Protein AF-A0A1M6MZI1-F1 (afdb_monomer_lite)

Radius of gyration: 14.51 Å; chains: 1; bounding box: 32×31×41 Å

Organism: NCBI:txid1121298

pLDDT: mean 94.97, std 6.62, range [69.88, 98.88]

Sequence (112 aa):
MDEIKISIKNKIEIERFILLSIIGLMDSLIAGAISIEECERYIFSPYSIEKLNNLNLNESIVELVEMGCELEDIESLIPEKLNKSIDEIKLKAIDLLINLPKSEGEIKKWID

Secondary structure (DSSP, 8-state):
-----B---SHHHHHHHHHHHHHHHHHHHHTTSS-HHHHHHHT-SHHHHHHHHHTT--HHHHHHHHHHHTHHHHHHH-GGGHHHHHHHHHHHHHHHHHHSPPPPS----SB-

Structure (mmCIF, N/CA/C/O backbone):
data_AF-A0A1M6MZI1-F1
#
_entry.id   AF-A0A1M6MZI1-F1
#
loop_
_atom_site.group_PDB
_atom_site.id
_atom_site.type_symbol
_atom_site.label_atom_id
_atom_site.label_alt_id
_atom_site.labe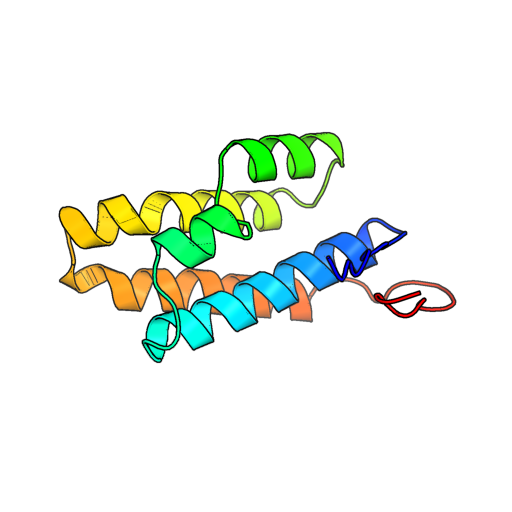l_comp_id
_atom_site.label_asym_id
_atom_site.label_entity_id
_atom_site.label_seq_id
_atom_site.pdbx_PDB_ins_code
_atom_site.Cartn_x
_atom_site.Cartn_y
_atom_site.Cartn_z
_atom_site.occupancy
_atom_site.B_iso_or_equiv
_atom_site.auth_seq_id
_atom_site.auth_comp_id
_atom_site.auth_asym_id
_atom_site.auth_atom_id
_atom_site.pdbx_PDB_model_num
ATOM 1 N N . MET A 1 1 ? 16.854 -20.630 6.620 1.00 73.12 1 MET A N 1
ATOM 2 C CA . MET A 1 1 ? 15.722 -19.689 6.587 1.00 73.12 1 MET A CA 1
ATOM 3 C C . MET A 1 1 ? 15.444 -19.465 5.124 1.00 73.12 1 MET A C 1
ATOM 5 O O . MET A 1 1 ? 16.390 -19.153 4.410 1.00 73.12 1 MET A O 1
ATOM 9 N N . ASP A 1 2 ? 14.228 -19.755 4.685 1.00 89.94 2 ASP A N 1
ATOM 10 C CA . ASP A 1 2 ? 13.869 -19.645 3.274 1.00 89.94 2 ASP A CA 1
ATOM 11 C C . ASP A 1 2 ? 13.578 -18.172 2.956 1.00 89.94 2 ASP A C 1
ATOM 13 O O . ASP A 1 2 ? 12.908 -17.492 3.732 1.00 89.94 2 ASP A O 1
ATOM 17 N N . GLU A 1 3 ? 14.134 -17.664 1.857 1.00 89.25 3 GLU A N 1
ATOM 18 C CA . GLU A 1 3 ? 14.028 -16.262 1.441 1.00 89.25 3 GLU A CA 1
ATOM 19 C C . GLU A 1 3 ? 13.560 -16.211 -0.017 1.00 89.25 3 GLU A C 1
ATOM 21 O O . GLU A 1 3 ? 14.117 -16.896 -0.876 1.00 89.25 3 GLU A O 1
ATOM 26 N N . ILE A 1 4 ? 12.559 -15.375 -0.299 1.00 89.44 4 ILE A N 1
ATOM 27 C CA . ILE A 1 4 ? 12.147 -15.026 -1.662 1.00 89.44 4 ILE A CA 1
ATOM 28 C C . ILE A 1 4 ? 12.502 -13.562 -1.893 1.00 89.44 4 ILE A C 1
ATOM 30 O O . ILE A 1 4 ? 12.150 -12.697 -1.091 1.00 89.44 4 ILE A O 1
ATOM 34 N N . LYS A 1 5 ? 13.172 -13.278 -3.011 1.00 88.31 5 LYS A N 1
ATOM 35 C CA . LYS A 1 5 ? 13.490 -11.913 -3.433 1.00 88.31 5 LYS A CA 1
ATOM 36 C C . LYS A 1 5 ? 12.537 -11.493 -4.536 1.00 88.31 5 LYS A C 1
ATOM 38 O O . LYS A 1 5 ? 12.459 -12.147 -5.569 1.00 88.31 5 LYS A O 1
ATOM 43 N N . ILE A 1 6 ? 11.842 -10.384 -4.312 1.00 89.44 6 ILE A N 1
ATOM 44 C CA . ILE A 1 6 ? 11.011 -9.748 -5.330 1.00 89.44 6 ILE A CA 1
ATOM 45 C C . ILE A 1 6 ? 11.837 -8.641 -5.983 1.00 89.44 6 ILE A C 1
ATOM 47 O O . ILE A 1 6 ? 12.337 -7.746 -5.298 1.00 89.44 6 ILE A O 1
ATOM 51 N N . SER A 1 7 ? 11.999 -8.701 -7.306 1.00 88.19 7 SER A N 1
ATOM 52 C CA . SER A 1 7 ? 12.678 -7.658 -8.079 1.00 88.19 7 SER A CA 1
ATOM 53 C C . SER A 1 7 ? 11.776 -7.165 -9.195 1.00 88.19 7 SER A C 1
ATOM 55 O O . SER A 1 7 ? 11.356 -7.926 -10.063 1.00 88.19 7 SER A O 1
ATOM 57 N N . ILE A 1 8 ? 11.495 -5.866 -9.177 1.00 90.75 8 ILE A N 1
ATOM 58 C CA . ILE A 1 8 ? 10.613 -5.221 -10.143 1.00 90.75 8 ILE A CA 1
ATOM 59 C C . ILE A 1 8 ? 11.404 -4.103 -10.798 1.00 90.75 8 ILE A C 1
ATOM 61 O O . ILE A 1 8 ? 12.043 -3.287 -10.134 1.00 90.75 8 ILE A O 1
ATOM 65 N N . LYS A 1 9 ? 11.412 -4.116 -12.126 1.00 86.31 9 LYS A N 1
ATOM 66 C CA . LYS A 1 9 ? 12.053 -3.097 -12.957 1.00 86.31 9 LYS A CA 1
ATOM 67 C C . LYS A 1 9 ? 10.971 -2.253 -13.600 1.00 86.31 9 LYS A C 1
ATOM 69 O O . LYS A 1 9 ? 9.858 -2.737 -13.733 1.00 86.31 9 LYS A O 1
ATOM 74 N N . ASN A 1 10 ? 11.347 -1.073 -14.091 1.00 89.19 10 ASN A N 1
ATOM 75 C CA . ASN A 1 10 ? 10.436 -0.071 -14.649 1.00 89.19 10 ASN A CA 1
ATOM 76 C C . ASN A 1 10 ? 9.532 0.554 -13.571 1.00 89.19 10 ASN A C 1
ATOM 78 O O . ASN A 1 10 ? 8.875 -0.133 -12.796 1.00 89.19 10 ASN A O 1
ATOM 82 N N . LYS A 1 11 ? 9.482 1.886 -13.571 1.00 92.75 11 LYS A N 1
ATOM 83 C CA . LYS A 1 11 ? 8.600 2.690 -12.729 1.00 92.75 11 LYS A CA 1
ATOM 84 C C . LYS A 1 11 ? 7.134 2.236 -12.810 1.00 92.75 11 LYS A C 1
ATOM 86 O O . LYS A 1 11 ? 6.534 2.015 -11.770 1.00 92.75 11 LYS A O 1
ATOM 91 N N . ILE A 1 12 ? 6.594 2.006 -14.009 1.00 94.06 12 ILE A N 1
ATOM 92 C CA . ILE A 1 12 ? 5.185 1.613 -14.206 1.00 94.06 12 ILE A CA 1
ATOM 93 C C . ILE A 1 12 ? 4.872 0.274 -13.524 1.00 94.06 12 ILE A C 1
ATOM 95 O O . ILE A 1 12 ? 3.827 0.122 -12.901 1.00 94.06 12 ILE A O 1
ATOM 99 N N . GLU A 1 13 ? 5.769 -0.708 -13.613 1.00 93.69 13 GLU A N 1
ATOM 100 C CA . GLU A 1 13 ? 5.541 -2.013 -12.980 1.00 93.69 13 GLU A CA 1
ATOM 101 C C . GLU A 1 13 ? 5.722 -1.955 -11.460 1.00 93.69 13 GLU A C 1
ATOM 103 O O . GLU A 1 13 ? 5.012 -2.651 -10.737 1.00 93.69 13 GLU A O 1
ATOM 108 N N . ILE A 1 14 ? 6.618 -1.094 -10.961 1.00 94.94 14 ILE A N 1
ATOM 109 C CA . ILE A 1 14 ? 6.737 -0.814 -9.522 1.00 94.94 14 ILE A CA 1
ATOM 110 C C . ILE A 1 14 ? 5.431 -0.194 -9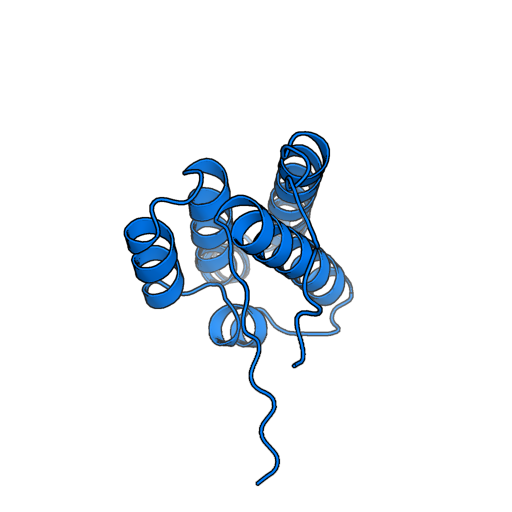.005 1.00 94.94 14 ILE A C 1
ATOM 112 O O . ILE A 1 14 ? 4.870 -0.677 -8.024 1.00 94.94 14 ILE A O 1
ATOM 116 N N . GLU A 1 15 ? 4.912 0.826 -9.690 1.00 97.12 15 GLU A N 1
ATOM 117 C CA . GLU A 1 15 ? 3.635 1.472 -9.363 1.00 97.12 15 GLU A CA 1
ATOM 118 C C . GLU A 1 15 ? 2.476 0.468 -9.393 1.00 97.12 15 GLU A C 1
ATOM 120 O O . GLU A 1 15 ? 1.681 0.402 -8.456 1.00 97.12 15 GLU A O 1
ATOM 125 N N . ARG A 1 16 ? 2.423 -0.388 -10.421 1.00 96.44 16 ARG A N 1
ATOM 126 C CA . ARG A 1 16 ? 1.424 -1.459 -10.541 1.00 96.44 16 ARG A CA 1
ATOM 127 C C . ARG A 1 16 ? 1.485 -2.440 -9.374 1.00 96.44 16 ARG A C 1
ATOM 129 O O . ARG A 1 16 ? 0.443 -2.804 -8.836 1.00 96.44 16 ARG A O 1
ATOM 136 N N . PHE A 1 17 ? 2.682 -2.874 -8.991 1.00 95.94 17 PHE A N 1
ATOM 137 C CA . PHE A 1 17 ? 2.878 -3.788 -7.868 1.00 95.94 17 PHE A CA 1
ATOM 138 C C . PHE A 1 17 ? 2.414 -3.182 -6.546 1.00 95.94 17 PHE A C 1
ATOM 140 O O . PHE A 1 17 ? 1.726 -3.851 -5.774 1.00 95.94 17 PHE A O 1
ATOM 147 N N . ILE A 1 18 ? 2.745 -1.914 -6.302 1.00 97.69 18 ILE A N 1
ATOM 148 C CA . ILE A 1 18 ? 2.327 -1.199 -5.094 1.00 97.69 18 ILE A CA 1
ATOM 149 C C . ILE A 1 18 ? 0.804 -1.090 -5.051 1.00 97.69 18 ILE A C 1
ATOM 151 O O . ILE A 1 18 ? 0.205 -1.462 -4.048 1.00 97.69 18 ILE A O 1
ATOM 155 N N . LEU A 1 19 ? 0.166 -0.673 -6.147 1.00 98.62 19 LEU A N 1
ATOM 156 C CA . LEU A 1 19 ? -1.292 -0.554 -6.222 1.00 98.62 19 LEU A CA 1
ATOM 157 C C . LEU A 1 19 ? -1.996 -1.896 -5.990 1.00 98.62 19 LEU A C 1
ATOM 159 O O . LEU A 1 19 ? -2.937 -1.966 -5.205 1.00 98.62 19 LEU A O 1
ATOM 163 N N . LEU A 1 20 ? -1.517 -2.977 -6.615 1.00 98.12 20 LEU A N 1
ATOM 164 C CA . LEU A 1 20 ? -2.051 -4.325 -6.385 1.00 98.12 20 LEU A CA 1
ATOM 165 C C . LEU A 1 20 ? -1.874 -4.773 -4.929 1.00 98.12 20 LEU A C 1
ATOM 167 O O . LEU A 1 20 ? -2.783 -5.381 -4.365 1.00 98.12 20 LEU A O 1
ATOM 171 N N . SER A 1 21 ? -0.734 -4.444 -4.319 1.00 98.19 21 SER A N 1
ATOM 172 C CA . SER A 1 21 ? -0.467 -4.747 -2.911 1.00 98.19 21 SER A CA 1
ATOM 173 C C . SER A 1 21 ? -1.412 -3.973 -1.994 1.00 98.19 21 SER A C 1
ATOM 175 O O . SER A 1 21 ? -2.035 -4.582 -1.135 1.00 98.19 21 SER A O 1
ATOM 177 N N . ILE A 1 22 ? -1.596 -2.668 -2.217 1.00 98.81 22 ILE A N 1
ATOM 178 C CA . ILE A 1 22 ? -2.533 -1.834 -1.449 1.00 98.81 22 ILE A CA 1
ATOM 179 C C . ILE A 1 22 ? -3.950 -2.406 -1.539 1.00 98.81 22 ILE A C 1
ATOM 181 O O . ILE A 1 22 ? -4.581 -2.609 -0.508 1.00 98.81 22 ILE A O 1
ATOM 185 N N . ILE A 1 23 ? -4.438 -2.736 -2.739 1.00 98.88 23 ILE A N 1
ATOM 186 C CA . ILE A 1 23 ? -5.779 -3.319 -2.922 1.00 98.88 23 ILE A CA 1
ATOM 187 C C . ILE A 1 23 ? -5.926 -4.614 -2.114 1.00 98.88 23 ILE A C 1
ATOM 189 O O . ILE A 1 23 ? -6.880 -4.756 -1.349 1.00 98.88 23 ILE A O 1
ATOM 193 N N . GLY A 1 24 ? -4.961 -5.531 -2.241 1.00 98.75 24 GLY A N 1
ATOM 194 C CA . GLY A 1 24 ? -4.977 -6.800 -1.513 1.00 98.75 24 GLY A CA 1
ATOM 195 C C . GLY A 1 24 ? -4.919 -6.623 0.006 1.00 98.75 24 GLY A C 1
ATOM 196 O O . GLY A 1 24 ? -5.623 -7.330 0.727 1.00 98.75 24 GLY A O 1
ATOM 197 N N . LEU A 1 25 ? -4.129 -5.663 0.494 1.00 98.75 25 LEU A N 1
ATOM 198 C CA . LEU A 1 25 ? -4.047 -5.332 1.916 1.00 98.75 25 LEU A CA 1
ATOM 199 C C . LEU A 1 25 ? -5.366 -4.754 2.435 1.00 98.75 25 LEU A C 1
ATOM 201 O O . LEU A 1 25 ? -5.847 -5.210 3.464 1.00 98.75 25 LEU A O 1
ATOM 205 N N . MET A 1 26 ? -5.990 -3.817 1.716 1.00 98.81 26 MET A N 1
ATOM 206 C CA . MET A 1 26 ? -7.263 -3.216 2.136 1.00 98.81 26 MET A CA 1
ATOM 207 C C . MET A 1 26 ? -8.409 -4.231 2.170 1.00 98.81 26 MET A C 1
ATOM 209 O O . MET A 1 26 ? -9.170 -4.252 3.136 1.00 98.81 26 MET A O 1
ATOM 213 N N . ASP A 1 27 ? -8.517 -5.113 1.169 1.00 98.69 27 ASP A N 1
ATOM 214 C CA . ASP A 1 27 ? -9.525 -6.181 1.193 1.00 98.69 27 ASP A CA 1
ATOM 215 C C . ASP A 1 27 ? -9.263 -7.191 2.322 1.00 98.69 27 ASP A C 1
ATOM 217 O O . ASP A 1 27 ? -10.200 -7.621 2.998 1.00 98.69 27 ASP A O 1
ATOM 221 N N . SER A 1 28 ? -7.996 -7.538 2.573 1.00 98.75 28 SER A N 1
ATOM 222 C CA . SER A 1 28 ? -7.620 -8.443 3.670 1.00 98.75 28 SER A CA 1
ATOM 223 C C . SER A 1 28 ? -7.899 -7.825 5.042 1.00 98.75 28 SER A C 1
ATOM 225 O O . SER A 1 28 ? -8.391 -8.515 5.935 1.00 98.75 28 SER A O 1
ATOM 227 N N . LEU A 1 29 ? -7.632 -6.526 5.199 1.00 98.56 29 LEU A N 1
ATOM 228 C CA . LEU A 1 29 ? -7.882 -5.779 6.427 1.00 98.56 29 LEU A CA 1
ATOM 229 C C . LEU A 1 29 ? -9.387 -5.674 6.715 1.00 98.56 29 LEU A C 1
ATOM 231 O O . LEU A 1 29 ? -9.816 -6.011 7.815 1.00 98.56 29 LEU A O 1
ATOM 235 N N . ILE A 1 30 ? -10.213 -5.315 5.720 1.00 97.81 30 ILE A N 1
ATOM 236 C CA . ILE A 1 30 ? -11.686 -5.299 5.859 1.00 97.81 30 ILE A CA 1
ATOM 237 C C . ILE A 1 30 ? -12.241 -6.677 6.225 1.00 97.81 30 ILE A C 1
ATOM 239 O O . ILE A 1 30 ? -13.184 -6.780 7.010 1.00 97.81 30 ILE A O 1
ATOM 243 N N . ALA A 1 31 ? -11.673 -7.745 5.662 1.00 98.19 31 ALA A N 1
ATOM 244 C CA . ALA A 1 31 ? -12.082 -9.110 5.971 1.00 98.19 31 ALA A CA 1
ATOM 245 C C . ALA A 1 31 ? -11.631 -9.586 7.368 1.00 98.19 31 ALA A C 1
ATOM 247 O O . ALA A 1 31 ? -12.003 -10.689 7.774 1.00 98.19 31 ALA A O 1
ATOM 248 N N . GLY A 1 32 ? -10.827 -8.796 8.091 1.00 97.88 32 GLY A N 1
ATOM 249 C CA . GLY A 1 32 ? -10.223 -9.181 9.368 1.00 97.88 32 GLY A CA 1
ATOM 250 C C . GLY A 1 32 ? -9.174 -10.288 9.234 1.00 97.88 32 GLY A C 1
ATOM 251 O O . GLY A 1 32 ? -8.914 -11.005 10.198 1.00 97.88 32 GLY A O 1
ATOM 252 N N . ALA A 1 33 ? -8.611 -10.474 8.036 1.00 98.62 33 ALA A N 1
ATOM 253 C CA . ALA A 1 33 ? -7.602 -11.495 7.765 1.00 98.62 33 ALA A CA 1
ATOM 254 C C . ALA A 1 33 ? -6.195 -11.072 8.214 1.00 98.62 33 ALA A C 1
ATOM 256 O O . ALA A 1 33 ? -5.358 -11.940 8.453 1.00 98.62 33 ALA A O 1
ATOM 257 N N . ILE A 1 34 ? -5.956 -9.762 8.313 1.00 98.50 34 ILE A N 1
ATOM 258 C CA . ILE A 1 34 ? -4.723 -9.143 8.811 1.00 98.50 34 ILE A CA 1
ATOM 259 C C . ILE A 1 34 ? -5.064 -7.932 9.689 1.00 98.50 34 ILE A C 1
ATOM 261 O O . ILE A 1 34 ? -6.175 -7.405 9.603 1.00 98.50 34 ILE A O 1
ATOM 265 N N . SER A 1 35 ? -4.116 -7.482 10.508 1.00 98.50 35 SER A N 1
ATOM 266 C CA . SER A 1 35 ? -4.226 -6.266 11.322 1.00 98.50 35 SER A CA 1
ATOM 267 C C . SER A 1 35 ? -3.637 -5.023 10.637 1.00 98.50 35 SER A C 1
ATOM 269 O O . SER A 1 35 ? -2.926 -5.114 9.631 1.00 98.50 35 SER A O 1
ATOM 271 N N . ILE A 1 36 ? -3.903 -3.841 11.209 1.00 98.44 36 ILE A N 1
ATOM 272 C CA . ILE A 1 36 ? -3.262 -2.582 10.794 1.00 98.44 36 ILE A CA 1
ATOM 273 C C . ILE A 1 36 ? -1.739 -2.674 10.991 1.00 98.44 36 ILE A C 1
ATOM 275 O O . ILE A 1 36 ? -0.990 -2.392 10.060 1.00 98.44 36 ILE A O 1
ATOM 279 N N . GLU A 1 37 ? -1.286 -3.200 12.135 1.00 98.31 37 GLU A N 1
ATOM 280 C CA . GLU A 1 37 ? 0.140 -3.419 12.432 1.00 98.31 37 GLU A CA 1
ATOM 281 C C . GLU A 1 37 ? 0.832 -4.300 11.370 1.00 98.31 37 GLU A C 1
ATOM 283 O O . GLU A 1 37 ? 1.981 -4.065 10.989 1.00 98.31 37 GLU A O 1
ATOM 288 N N . GLU A 1 38 ? 0.151 -5.329 10.854 1.00 98.44 38 GLU A N 1
ATOM 289 C CA . GLU A 1 38 ? 0.688 -6.137 9.754 1.00 98.44 38 GLU A CA 1
ATOM 290 C C . GLU A 1 38 ? 0.830 -5.314 8.468 1.00 98.44 38 GLU A C 1
ATOM 292 O O . GLU A 1 38 ? 1.874 -5.379 7.815 1.00 98.44 38 GLU A O 1
ATOM 297 N N . CYS A 1 39 ? -0.162 -4.486 8.133 1.00 98.25 39 CYS A N 1
ATOM 298 C CA . CYS A 1 39 ? -0.091 -3.595 6.974 1.00 98.25 39 CYS A CA 1
ATOM 299 C C . CYS A 1 39 ? 1.080 -2.597 7.070 1.00 98.25 39 CYS A C 1
ATOM 301 O O . CYS A 1 39 ? 1.761 -2.349 6.068 1.00 98.25 39 CYS A O 1
ATOM 303 N N . GLU A 1 40 ? 1.353 -2.064 8.262 1.00 97.75 40 GLU A N 1
ATOM 304 C CA . GLU A 1 40 ? 2.482 -1.161 8.522 1.00 97.75 40 GLU A CA 1
ATOM 305 C C . GLU A 1 40 ? 3.832 -1.843 8.312 1.00 97.75 40 GLU A C 1
ATOM 307 O O . GLU A 1 40 ? 4.720 -1.308 7.641 1.00 97.75 40 GLU A O 1
ATOM 312 N N . ARG A 1 41 ? 3.973 -3.072 8.827 1.00 96.94 41 ARG A N 1
ATOM 313 C CA . ARG A 1 41 ? 5.175 -3.895 8.626 1.00 96.94 41 ARG A CA 1
ATOM 314 C C . ARG A 1 41 ? 5.419 -4.215 7.153 1.00 96.94 41 ARG A C 1
ATOM 316 O O . ARG A 1 41 ? 6.568 -4.436 6.770 1.00 96.94 41 ARG A O 1
ATOM 323 N N . TYR A 1 42 ? 4.365 -4.278 6.341 1.00 96.81 42 TYR A N 1
ATOM 324 C CA . TYR A 1 42 ? 4.470 -4.606 4.922 1.00 96.81 42 TYR A CA 1
ATOM 325 C C . TYR A 1 42 ? 4.748 -3.390 4.040 1.00 96.81 42 TYR A C 1
ATOM 327 O O . TYR A 1 42 ? 5.660 -3.449 3.212 1.00 96.81 42 TYR A O 1
ATOM 335 N N . ILE A 1 43 ? 3.970 -2.308 4.166 1.00 97.31 43 ILE A N 1
ATOM 336 C CA . ILE A 1 43 ? 4.106 -1.154 3.267 1.00 97.31 43 ILE A CA 1
ATOM 337 C C . ILE A 1 43 ? 3.739 0.197 3.885 1.00 97.31 43 ILE A C 1
ATOM 339 O O . ILE A 1 43 ? 4.346 1.183 3.477 1.00 97.31 43 ILE A O 1
ATOM 343 N N . PHE A 1 44 ? 2.824 0.289 4.852 1.00 98.25 44 PHE A N 1
ATOM 344 C CA . PHE A 1 44 ? 2.398 1.584 5.403 1.00 98.25 44 PHE A CA 1
ATOM 345 C C . PHE A 1 44 ? 3.356 2.073 6.486 1.00 98.25 44 PHE A C 1
ATOM 347 O O . PHE A 1 44 ? 3.115 1.937 7.677 1.00 98.25 44 PHE A O 1
ATOM 354 N N . SER A 1 45 ? 4.493 2.620 6.060 1.00 97.88 45 SER A N 1
ATOM 355 C CA . SER A 1 45 ? 5.473 3.188 6.980 1.00 97.88 45 SER A CA 1
ATOM 356 C C . SER A 1 45 ? 6.139 4.441 6.404 1.00 97.88 45 SER A C 1
ATOM 358 O O . SER A 1 45 ? 6.279 4.555 5.178 1.00 97.88 45 SER A O 1
ATOM 360 N N . PRO A 1 46 ? 6.661 5.341 7.262 1.00 97.38 46 PRO A N 1
ATOM 361 C CA . PRO A 1 46 ? 7.478 6.476 6.826 1.00 97.38 46 PRO A CA 1
ATOM 362 C C . PRO A 1 46 ? 8.668 6.061 5.952 1.00 97.38 46 PRO A C 1
ATOM 364 O O . PRO A 1 46 ? 9.008 6.745 4.989 1.00 97.38 46 PRO A O 1
ATOM 367 N N . TYR A 1 47 ? 9.271 4.905 6.245 1.00 98.00 47 TYR A N 1
ATOM 368 C CA . TYR A 1 47 ? 10.371 4.357 5.452 1.00 98.00 47 TYR A CA 1
ATOM 369 C C . TYR A 1 47 ? 9.935 4.004 4.025 1.00 98.00 47 TYR A C 1
ATOM 371 O O . TYR A 1 47 ? 10.645 4.301 3.061 1.00 98.00 47 TYR A O 1
ATOM 379 N N . SER A 1 48 ? 8.763 3.384 3.872 1.00 97.38 48 SER A N 1
ATOM 380 C CA . SER A 1 48 ? 8.200 3.103 2.553 1.00 97.38 48 SER A CA 1
ATOM 381 C C . SER A 1 48 ? 7.955 4.396 1.783 1.00 97.38 48 SER A C 1
ATOM 383 O O . SER A 1 48 ? 8.410 4.498 0.649 1.00 97.38 48 SER A O 1
ATOM 385 N N . ILE A 1 49 ? 7.322 5.397 2.406 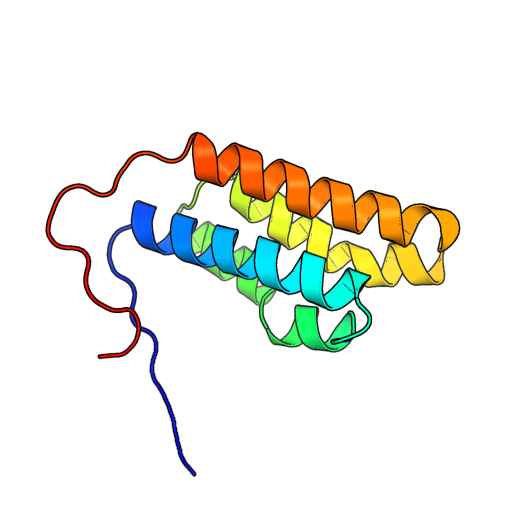1.00 98.25 49 ILE A N 1
ATOM 386 C CA . ILE A 1 49 ? 7.050 6.712 1.800 1.00 98.25 49 ILE A CA 1
ATOM 387 C C . ILE A 1 49 ? 8.343 7.351 1.279 1.00 98.25 49 ILE A C 1
ATOM 389 O O . ILE A 1 49 ? 8.426 7.716 0.106 1.00 98.25 49 ILE A O 1
ATOM 393 N N . GLU A 1 50 ? 9.388 7.409 2.110 1.00 98.25 50 GLU A N 1
ATOM 394 C CA . GLU A 1 50 ? 10.702 7.930 1.715 1.00 98.25 50 GLU A CA 1
ATOM 395 C C . GLU A 1 50 ? 11.256 7.181 0.494 1.00 98.25 50 GLU A C 1
ATOM 397 O O . GLU A 1 50 ? 11.728 7.782 -0.475 1.00 98.25 50 GLU A O 1
ATOM 402 N N . LYS A 1 51 ? 11.163 5.849 0.501 1.00 96.88 51 LYS A N 1
ATOM 403 C CA . LYS A 1 51 ? 11.659 5.010 -0.589 1.00 96.88 51 LYS A CA 1
ATOM 404 C C . LYS A 1 51 ? 10.882 5.215 -1.890 1.00 96.88 51 LYS A C 1
ATOM 406 O O . LYS A 1 51 ? 11.506 5.251 -2.950 1.00 96.88 51 LYS A O 1
ATOM 411 N N . LEU A 1 52 ? 9.558 5.360 -1.828 1.00 97.00 52 LEU A N 1
ATOM 412 C CA . LEU A 1 52 ? 8.725 5.622 -3.006 1.00 97.00 52 LEU A CA 1
ATOM 413 C C . LEU A 1 52 ? 9.001 7.015 -3.590 1.00 97.00 52 LEU A C 1
ATOM 415 O O . LEU A 1 52 ? 9.141 7.147 -4.808 1.00 97.00 52 LEU A O 1
ATOM 419 N N . ASN A 1 53 ? 9.181 8.021 -2.732 1.00 97.19 53 ASN A N 1
ATOM 420 C CA . ASN A 1 53 ? 9.582 9.368 -3.137 1.00 97.19 53 ASN A CA 1
ATOM 421 C C . ASN A 1 53 ? 10.959 9.375 -3.815 1.00 97.19 53 ASN A C 1
ATOM 423 O O . ASN A 1 53 ? 11.119 9.950 -4.888 1.00 97.19 53 ASN A O 1
ATOM 427 N N . ASN A 1 54 ? 11.939 8.654 -3.264 1.00 97.12 54 ASN A N 1
ATOM 428 C CA . ASN A 1 54 ? 13.273 8.526 -3.865 1.00 97.12 54 ASN A CA 1
ATOM 429 C C . ASN A 1 54 ? 13.259 7.834 -5.242 1.00 97.12 54 ASN A C 1
ATOM 431 O O . ASN A 1 54 ? 14.142 8.067 -6.069 1.00 97.12 54 ASN A O 1
ATOM 435 N N . LEU A 1 55 ? 12.257 6.991 -5.508 1.00 95.81 55 LEU A N 1
ATOM 436 C CA . LEU A 1 55 ? 12.027 6.380 -6.820 1.00 95.81 55 LEU A CA 1
ATOM 437 C C . LEU A 1 55 ? 11.264 7.302 -7.789 1.00 95.81 55 LEU A C 1
ATOM 439 O O . LEU A 1 55 ? 11.044 6.916 -8.939 1.00 95.81 55 LEU A O 1
ATOM 443 N N . ASN A 1 56 ? 10.894 8.513 -7.354 1.00 96.00 56 ASN A N 1
ATOM 444 C CA . ASN A 1 56 ? 10.062 9.470 -8.081 1.00 96.00 56 ASN A CA 1
ATOM 445 C C . ASN A 1 56 ? 8.779 8.820 -8.613 1.00 96.00 56 ASN A C 1
ATOM 447 O O . ASN A 1 56 ? 8.459 8.990 -9.793 1.00 96.00 56 ASN A O 1
ATOM 451 N N . LEU A 1 57 ? 8.089 8.013 -7.800 1.00 95.88 57 LEU A N 1
ATOM 452 C CA . LEU A 1 57 ? 6.803 7.428 -8.192 1.00 95.88 57 LEU A CA 1
ATOM 453 C C . LEU A 1 57 ? 5.708 8.497 -8.290 1.00 95.88 57 LEU A C 1
ATOM 455 O O . LEU A 1 57 ? 5.896 9.635 -7.875 1.00 95.88 57 LEU A O 1
ATOM 459 N N . ASN A 1 58 ? 4.575 8.143 -8.893 1.00 96.56 58 ASN A N 1
ATOM 460 C CA . ASN A 1 58 ? 3.387 8.989 -8.908 1.00 96.56 58 ASN A CA 1
ATOM 461 C C . ASN A 1 58 ? 3.000 9.411 -7.477 1.00 96.56 58 ASN A C 1
ATOM 463 O O . ASN A 1 58 ? 2.771 8.553 -6.624 1.00 96.56 58 ASN A O 1
ATOM 467 N N . GLU A 1 59 ? 2.905 10.721 -7.241 1.00 97.81 59 GLU A N 1
ATOM 468 C CA . GLU A 1 59 ? 2.582 11.313 -5.935 1.00 97.81 59 GLU A CA 1
ATOM 469 C C . GLU A 1 59 ? 1.269 10.763 -5.368 1.00 97.81 59 GLU A C 1
ATOM 471 O O . GLU A 1 59 ? 1.223 10.398 -4.200 1.00 97.81 59 GLU A O 1
ATOM 476 N N . SER A 1 60 ? 0.246 10.545 -6.201 1.00 98.31 60 SER A N 1
ATOM 477 C CA . SER A 1 60 ? -1.025 9.965 -5.748 1.00 98.31 60 SER A CA 1
ATOM 478 C C . SER A 1 60 ? -0.891 8.529 -5.228 1.00 98.31 60 SER A C 1
ATOM 480 O O . SER A 1 60 ? -1.736 8.078 -4.467 1.00 98.31 60 SER A O 1
ATO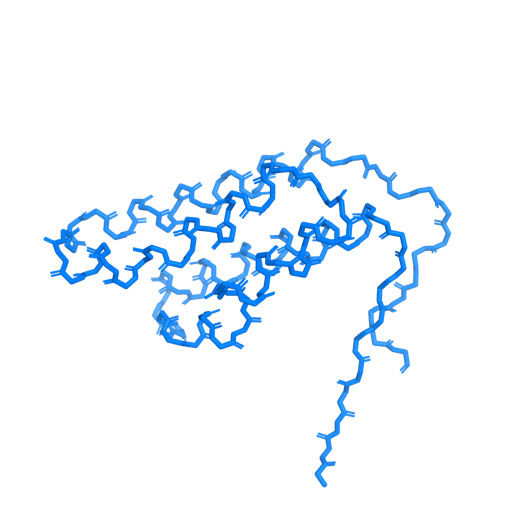M 482 N N . ILE A 1 61 ? 0.149 7.782 -5.620 1.00 98.50 61 ILE A N 1
ATOM 483 C CA . ILE A 1 61 ? 0.436 6.456 -5.046 1.00 98.50 61 ILE A CA 1
ATOM 484 C C . ILE A 1 61 ? 1.122 6.604 -3.688 1.00 98.50 61 ILE A C 1
ATOM 486 O O . ILE A 1 61 ? 0.844 5.825 -2.779 1.00 98.50 61 ILE A O 1
ATOM 490 N N . VAL A 1 62 ? 2.002 7.596 -3.542 1.00 98.62 62 VAL A N 1
ATOM 491 C CA . VAL A 1 62 ? 2.658 7.903 -2.264 1.00 98.62 62 VAL A CA 1
ATOM 492 C C . VAL A 1 62 ? 1.621 8.357 -1.236 1.00 98.62 62 VAL A C 1
ATOM 494 O O . VAL A 1 62 ? 1.603 7.815 -0.135 1.00 98.62 62 VAL A O 1
ATOM 497 N N . GLU A 1 63 ? 0.691 9.230 -1.632 1.00 98.62 63 GLU A N 1
ATOM 498 C CA . GLU A 1 63 ? -0.438 9.671 -0.803 1.00 98.62 63 GLU A CA 1
ATOM 499 C C . GLU A 1 63 ? -1.272 8.488 -0.283 1.00 98.62 63 GLU A C 1
ATOM 501 O O . GLU A 1 63 ? -1.713 8.499 0.860 1.00 98.62 63 GLU A O 1
ATOM 506 N N . LEU A 1 64 ? -1.466 7.422 -1.071 1.00 98.81 64 LEU A N 1
ATOM 507 C CA . LEU A 1 64 ? -2.178 6.229 -0.587 1.00 98.81 64 LEU A CA 1
ATOM 508 C C . LEU A 1 64 ? -1.414 5.478 0.504 1.00 98.81 64 LEU A C 1
ATOM 510 O O . LEU A 1 64 ? -2.037 4.899 1.394 1.00 98.81 64 LEU A O 1
ATOM 514 N N . VAL A 1 65 ? -0.082 5.466 0.438 1.00 98.69 65 VAL A N 1
ATOM 515 C CA . VAL A 1 65 ? 0.747 4.873 1.495 1.00 98.69 65 VAL A CA 1
ATOM 516 C C . VAL A 1 65 ? 0.706 5.746 2.746 1.00 98.69 65 VAL A C 1
ATOM 518 O O . VAL A 1 65 ? 0.594 5.202 3.840 1.00 98.69 65 VAL A O 1
ATOM 521 N N . GLU A 1 66 ? 0.725 7.071 2.591 1.00 98.62 66 GLU A N 1
ATOM 522 C CA . GLU A 1 66 ? 0.537 8.031 3.687 1.00 98.62 66 GLU A CA 1
ATOM 523 C C . GLU A 1 66 ? -0.819 7.846 4.372 1.00 98.62 66 GLU A C 1
ATOM 525 O O . GLU A 1 66 ? -0.856 7.645 5.581 1.00 98.62 66 GLU A O 1
ATOM 530 N N . MET A 1 67 ? -1.913 7.781 3.608 1.00 98.62 67 MET A N 1
ATOM 531 C CA . MET A 1 67 ? -3.248 7.482 4.140 1.00 98.62 67 MET A CA 1
ATOM 532 C C . MET A 1 67 ? -3.289 6.143 4.892 1.00 98.62 67 MET A C 1
ATOM 534 O O . MET A 1 67 ? -3.991 6.016 5.892 1.00 98.62 67 MET A O 1
ATOM 538 N N . GLY A 1 68 ? -2.552 5.134 4.419 1.00 98.44 68 GLY A N 1
ATOM 539 C CA . GLY A 1 68 ? -2.447 3.843 5.096 1.00 98.44 68 GLY A CA 1
ATOM 540 C C . GLY A 1 68 ? -1.748 3.923 6.457 1.00 98.44 68 GLY A C 1
ATOM 541 O O . GLY A 1 68 ? -2.147 3.210 7.375 1.00 98.44 68 GLY A O 1
ATOM 542 N N . CYS A 1 69 ? -0.760 4.812 6.612 1.00 98.38 69 CYS A N 1
ATOM 543 C CA . CYS A 1 69 ? -0.088 5.069 7.892 1.00 98.38 69 CYS A CA 1
ATOM 544 C C . CYS A 1 69 ? -1.020 5.723 8.927 1.00 98.38 69 C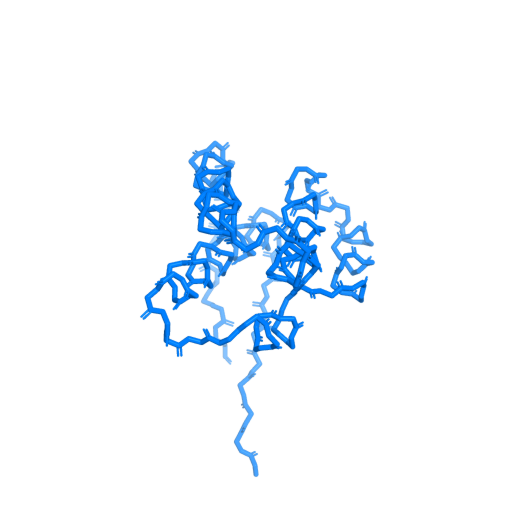YS A C 1
ATOM 546 O O . CYS A 1 69 ? -0.767 5.622 10.119 1.00 98.38 69 CYS A O 1
ATOM 548 N N . GLU A 1 70 ? -2.085 6.401 8.490 1.00 98.31 70 GLU A N 1
ATOM 549 C CA . GLU A 1 70 ? -3.043 7.084 9.374 1.00 98.31 70 GLU A CA 1
ATOM 550 C C . GLU A 1 70 ? -4.140 6.145 9.914 1.00 98.31 70 GLU A C 1
ATOM 552 O O . GLU A 1 70 ? -4.981 6.557 10.716 1.00 98.31 70 GLU A O 1
ATOM 557 N N . LEU A 1 71 ? -4.184 4.881 9.474 1.00 98.50 71 LEU A N 1
ATOM 558 C CA . LEU A 1 71 ? -5.271 3.963 9.826 1.00 98.50 71 LEU A CA 1
ATOM 559 C C . LEU A 1 71 ? -5.320 3.628 11.325 1.00 98.50 71 LEU A C 1
ATOM 561 O O . LEU A 1 71 ? -6.423 3.535 11.866 1.00 98.50 71 LEU A O 1
ATOM 565 N N . GLU A 1 72 ? -4.174 3.492 12.001 1.00 97.69 72 GLU A N 1
ATOM 566 C CA . GLU A 1 72 ? -4.115 3.257 13.456 1.00 97.69 72 GLU A CA 1
ATOM 567 C C . GLU A 1 72 ? -4.711 4.446 14.236 1.00 97.69 72 GLU A C 1
ATOM 569 O O . GLU A 1 72 ? -5.511 4.281 15.165 1.00 97.69 72 GLU A O 1
ATOM 574 N N . ASP A 1 73 ? -4.399 5.672 13.808 1.00 98.06 73 ASP A N 1
ATOM 575 C CA . ASP A 1 73 ? -4.960 6.891 14.395 1.00 98.06 73 ASP A CA 1
ATOM 576 C C . ASP A 1 73 ? -6.477 6.965 14.178 1.00 98.06 73 ASP A C 1
ATOM 578 O O . ASP A 1 73 ? -7.232 7.343 15.076 1.00 98.06 73 ASP A O 1
ATOM 582 N N . ILE A 1 74 ? -6.958 6.568 12.999 1.00 98.25 74 ILE A N 1
ATOM 583 C CA . ILE A 1 74 ? -8.394 6.527 12.705 1.00 98.25 74 ILE A CA 1
ATOM 584 C C . ILE A 1 74 ? -9.093 5.477 13.575 1.00 98.25 74 ILE A C 1
ATOM 586 O O . ILE A 1 74 ? -10.150 5.771 14.135 1.00 98.25 74 ILE A O 1
ATOM 590 N N . GLU A 1 75 ? -8.520 4.280 13.718 1.00 98.06 75 GLU A N 1
ATOM 591 C CA . GLU A 1 75 ? -9.066 3.225 14.577 1.00 98.06 75 GLU A CA 1
ATOM 592 C C . GLU A 1 75 ? -9.176 3.689 16.036 1.00 98.06 75 GLU A C 1
ATOM 594 O O . GLU A 1 75 ? -10.206 3.477 16.681 1.00 98.06 75 GLU A O 1
ATOM 599 N N . SER A 1 76 ? -8.144 4.359 16.548 1.00 98.00 76 SER A N 1
ATOM 600 C CA . SER A 1 76 ? -8.083 4.773 17.950 1.00 98.00 76 SER A CA 1
ATOM 601 C C . SER A 1 76 ?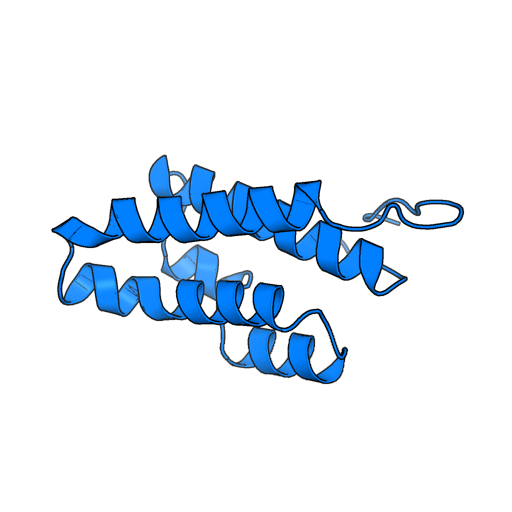 -8.931 6.011 18.271 1.00 98.00 76 SER A C 1
ATOM 603 O O . SER A 1 76 ? -9.519 6.085 19.354 1.00 98.00 76 SER A O 1
ATOM 605 N N . LEU A 1 77 ? -9.022 6.981 17.353 1.00 98.38 77 LEU A N 1
ATOM 606 C CA . LEU A 1 77 ? -9.695 8.262 17.596 1.00 98.38 77 LEU A CA 1
ATOM 607 C C . LEU A 1 77 ? -11.152 8.294 17.113 1.00 98.38 77 LEU A C 1
ATOM 609 O O . LEU A 1 77 ? -11.988 8.936 17.752 1.00 98.38 77 LEU A O 1
ATOM 613 N N . ILE A 1 78 ? -11.451 7.658 15.976 1.00 97.94 78 ILE A N 1
ATOM 614 C CA . ILE A 1 78 ? -12.734 7.745 15.245 1.00 97.94 78 ILE A CA 1
ATOM 615 C C . ILE A 1 78 ? -13.071 6.407 14.548 1.00 97.94 78 ILE A C 1
ATOM 617 O O . ILE A 1 78 ? -13.222 6.363 13.318 1.00 97.94 78 ILE A O 1
ATOM 621 N N . PRO A 1 79 ? -13.207 5.301 15.308 1.00 97.12 79 PRO A N 1
ATOM 622 C CA . PRO A 1 79 ? -13.333 3.942 14.769 1.00 97.12 79 PRO A CA 1
ATOM 623 C C . PRO A 1 79 ? -14.507 3.764 13.799 1.00 97.12 79 PRO A C 1
ATOM 625 O O . PRO A 1 79 ? -14.440 2.955 12.875 1.00 97.12 79 PRO A O 1
ATOM 628 N N . GLU A 1 80 ? -15.581 4.544 13.936 1.00 98.00 80 GLU A N 1
ATOM 629 C CA . GLU A 1 80 ? -16.729 4.503 13.028 1.00 98.00 80 GLU A CA 1
ATOM 630 C C . GLU A 1 80 ? -16.395 4.917 11.584 1.00 98.00 80 GLU A C 1
ATOM 632 O O . GLU A 1 80 ? -17.163 4.624 10.663 1.00 98.00 80 GLU A O 1
ATOM 637 N N . LYS A 1 81 ? -15.259 5.593 11.365 1.00 98.06 81 LYS A N 1
ATOM 638 C CA . LYS A 1 81 ? -14.772 5.976 10.034 1.00 98.06 81 LYS A CA 1
ATOM 639 C C . LYS A 1 81 ? -13.774 4.987 9.443 1.00 98.06 81 LYS A C 1
ATOM 641 O O . LYS A 1 81 ? -13.532 5.071 8.242 1.00 98.06 81 LYS A O 1
ATOM 646 N N . LEU A 1 82 ? -13.249 4.045 10.227 1.00 98.38 82 LEU A N 1
ATOM 647 C CA . LEU A 1 82 ? -12.165 3.155 9.807 1.00 98.38 82 LEU A CA 1
ATOM 648 C C . LEU A 1 82 ? -12.495 2.404 8.512 1.00 98.38 82 LEU A C 1
ATOM 650 O O . LEU A 1 82 ? -11.787 2.546 7.519 1.00 98.38 82 LEU A O 1
ATOM 654 N N . ASN A 1 83 ? -13.628 1.696 8.478 1.00 98.31 83 ASN A N 1
ATOM 655 C CA . ASN A 1 83 ? -14.040 0.937 7.291 1.00 98.31 83 ASN A CA 1
ATOM 656 C C . ASN A 1 83 ? -14.191 1.827 6.053 1.00 98.31 83 ASN A C 1
ATOM 658 O O . ASN A 1 83 ? -13.816 1.431 4.953 1.00 98.31 83 ASN A O 1
ATOM 662 N N . LYS A 1 84 ? -14.701 3.052 6.233 1.00 98.44 84 LYS A N 1
ATOM 663 C CA . LYS A 1 84 ? -14.836 4.015 5.139 1.00 98.44 84 LYS A CA 1
ATOM 664 C C . LYS A 1 84 ? -13.467 4.446 4.609 1.00 98.44 84 LYS A C 1
ATOM 666 O O . LYS A 1 84 ? -13.310 4.538 3.397 1.00 98.44 84 LYS A O 1
ATOM 671 N N . SER A 1 85 ? -12.502 4.707 5.489 1.00 98.56 85 SER A N 1
ATOM 672 C CA . SER A 1 85 ? -11.142 5.088 5.096 1.00 98.56 85 SER A CA 1
ATOM 673 C C . SER A 1 85 ? -10.428 3.953 4.359 1.00 98.56 85 SER A C 1
ATOM 675 O O . SER A 1 85 ? -9.816 4.197 3.322 1.00 98.56 85 SER A O 1
ATOM 677 N N . ILE A 1 86 ? -10.579 2.708 4.825 1.00 98.81 86 ILE A N 1
ATOM 678 C CA . ILE A 1 86 ? -10.022 1.527 4.148 1.00 98.81 86 ILE A CA 1
ATOM 679 C C . ILE A 1 86 ? -10.620 1.376 2.739 1.00 98.81 86 ILE A C 1
ATOM 681 O O . ILE A 1 86 ? -9.888 1.202 1.761 1.00 98.81 86 ILE A O 1
ATOM 685 N N . ASP A 1 87 ? -11.944 1.505 2.606 1.00 98.69 87 ASP A N 1
ATOM 686 C CA . ASP A 1 87 ? -12.604 1.466 1.298 1.00 98.69 87 ASP A CA 1
ATOM 687 C C . ASP A 1 87 ? -12.181 2.632 0.393 1.00 98.69 87 ASP A C 1
ATOM 689 O O . ASP A 1 87 ? -12.012 2.442 -0.812 1.00 98.69 87 ASP A O 1
ATOM 693 N N . GLU A 1 88 ? -11.967 3.830 0.941 1.00 98.69 88 GLU A N 1
ATOM 694 C CA . GLU A 1 88 ? -11.495 4.986 0.177 1.00 98.69 88 GLU A CA 1
ATOM 695 C C . GLU A 1 88 ? -10.093 4.753 -0.404 1.00 98.69 88 GLU A C 1
ATOM 697 O O . GLU A 1 88 ? -9.893 4.971 -1.603 1.00 98.69 88 GLU A O 1
ATOM 702 N N . ILE A 1 89 ? -9.146 4.263 0.407 1.00 98.81 89 ILE A N 1
ATOM 703 C CA . ILE A 1 89 ? -7.790 3.913 -0.046 1.00 98.81 89 ILE A CA 1
ATOM 704 C C . ILE A 1 89 ? -7.872 2.870 -1.164 1.00 98.81 89 ILE A C 1
ATOM 706 O O . ILE A 1 89 ? -7.274 3.044 -2.229 1.00 98.81 89 ILE A O 1
ATOM 710 N N . LYS A 1 90 ? -8.668 1.813 -0.963 1.00 98.81 90 LYS A N 1
ATOM 711 C CA . LYS A 1 90 ? -8.857 0.750 -1.956 1.00 98.81 90 LYS A CA 1
ATOM 712 C C . LYS A 1 90 ? -9.405 1.283 -3.277 1.00 98.81 90 LYS A C 1
ATOM 714 O O . LYS A 1 90 ? -8.871 0.964 -4.338 1.00 98.81 90 LYS A O 1
ATOM 719 N N . LEU A 1 91 ? -10.474 2.076 -3.236 1.00 98.81 91 LEU A N 1
ATOM 720 C CA . LEU A 1 91 ? -11.128 2.581 -4.443 1.00 98.81 91 LEU A CA 1
ATOM 721 C C . LEU A 1 91 ? -10.223 3.543 -5.219 1.00 98.81 91 LEU A C 1
ATOM 723 O O . LEU A 1 91 ? -10.154 3.444 -6.443 1.00 98.81 91 LEU A O 1
ATOM 727 N N . LYS A 1 92 ? -9.478 4.413 -4.526 1.00 98.81 92 LYS A N 1
ATOM 728 C CA . LYS A 1 92 ? -8.460 5.266 -5.156 1.00 98.81 92 LYS A CA 1
ATOM 729 C C . LYS A 1 92 ? -7.335 4.437 -5.783 1.00 98.81 92 LYS A C 1
ATOM 731 O O . LYS A 1 92 ? -6.928 4.720 -6.906 1.00 98.81 92 LYS A O 1
ATOM 736 N N . ALA A 1 93 ? -6.870 3.382 -5.109 1.00 98.81 93 ALA A N 1
ATOM 737 C CA . ALA A 1 93 ? -5.860 2.480 -5.663 1.00 98.81 93 ALA A CA 1
ATOM 738 C C . ALA A 1 93 ? -6.354 1.768 -6.936 1.00 98.81 93 ALA A C 1
ATOM 740 O O . ALA A 1 93 ? -5.615 1.662 -7.915 1.00 98.81 93 ALA A O 1
ATOM 741 N N . ILE A 1 94 ? -7.613 1.315 -6.952 1.00 98.81 94 ILE A N 1
ATOM 742 C CA . ILE A 1 94 ? -8.243 0.713 -8.136 1.00 98.81 94 ILE A CA 1
ATOM 743 C C . ILE A 1 94 ? -8.318 1.722 -9.286 1.00 98.81 94 ILE A C 1
ATOM 745 O O . ILE A 1 94 ? -7.958 1.376 -10.411 1.00 98.81 94 ILE A O 1
ATOM 749 N N . ASP A 1 95 ? -8.754 2.955 -9.021 1.00 98.62 95 ASP A N 1
ATOM 750 C CA . ASP A 1 95 ? -8.838 3.998 -10.047 1.00 98.62 95 ASP A CA 1
ATOM 751 C C . ASP A 1 95 ? -7.461 4.308 -10.655 1.00 98.62 95 ASP A C 1
ATOM 753 O O . ASP A 1 95 ? -7.292 4.271 -11.877 1.00 98.62 95 ASP A O 1
ATOM 757 N N . LEU A 1 96 ? -6.437 4.491 -9.815 1.00 98.44 96 LEU A N 1
ATOM 758 C CA . LEU A 1 96 ? -5.063 4.673 -10.283 1.00 98.44 96 LEU A CA 1
ATOM 759 C C . LEU A 1 96 ? -4.578 3.472 -11.100 1.00 98.44 96 LEU A C 1
ATOM 761 O O . LEU A 1 96 ? -3.942 3.659 -12.132 1.00 98.44 96 LEU A O 1
ATOM 765 N N . LEU A 1 97 ? -4.900 2.241 -10.691 1.00 98.19 97 LEU A N 1
ATOM 766 C CA . LEU A 1 97 ? -4.487 1.025 -11.394 1.00 98.19 97 LEU A CA 1
ATOM 767 C C . LEU A 1 97 ? -5.138 0.889 -12.779 1.00 98.19 97 LEU A C 1
ATOM 769 O O . LEU A 1 97 ? -4.483 0.416 -13.714 1.00 98.19 97 LEU A O 1
ATOM 773 N N . ILE A 1 98 ? -6.409 1.286 -12.906 1.00 97.69 98 ILE A N 1
ATOM 774 C CA . ILE A 1 98 ? -7.154 1.316 -14.175 1.00 97.69 98 ILE A CA 1
ATOM 775 C C . ILE A 1 98 ? -6.531 2.333 -15.132 1.00 97.69 98 ILE A C 1
ATOM 777 O O . ILE A 1 98 ? -6.367 2.043 -16.318 1.00 97.69 98 ILE A O 1
ATOM 781 N N . ASN A 1 99 ? -6.173 3.505 -14.608 1.00 97.00 99 ASN A N 1
ATOM 782 C CA . ASN A 1 99 ? -5.624 4.613 -15.385 1.00 97.00 99 ASN A CA 1
ATOM 783 C C . ASN A 1 99 ? -4.101 4.521 -15.585 1.00 97.00 99 ASN A C 1
ATOM 785 O O . ASN A 1 99 ? -3.531 5.293 -16.359 1.00 97.00 99 ASN A O 1
ATOM 789 N N . LEU A 1 100 ? -3.432 3.571 -14.923 1.00 94.88 100 LEU A N 1
ATOM 790 C CA . LEU A 1 100 ? -1.997 3.367 -15.051 1.00 94.88 100 LEU A CA 1
ATOM 791 C C . LEU A 1 100 ? -1.658 2.928 -16.485 1.00 94.88 100 LEU A C 1
ATOM 793 O O . LEU A 1 100 ? -2.254 1.962 -16.984 1.00 94.88 100 LEU A O 1
ATOM 797 N N . PRO A 1 101 ? -0.676 3.565 -17.150 1.00 91.56 101 PRO A N 1
ATOM 798 C CA . PRO A 1 101 ? -0.246 3.136 -18.470 1.00 91.56 101 PRO A CA 1
ATOM 799 C C . PRO A 1 101 ? 0.155 1.657 -18.461 1.00 91.56 101 PRO A C 1
ATOM 801 O O . PRO A 1 101 ? 0.594 1.086 -17.455 1.00 91.56 101 PRO A O 1
ATOM 804 N N . LYS A 1 102 ? -0.013 1.006 -19.611 1.00 84.44 102 LYS A N 1
ATOM 805 C CA . LYS A 1 102 ? 0.514 -0.346 -19.793 1.00 84.44 102 LYS A CA 1
ATOM 806 C C . LYS A 1 102 ? 2.033 -0.258 -19.853 1.00 84.44 102 LYS A C 1
ATOM 808 O O . LYS A 1 102 ? 2.566 0.623 -20.522 1.00 84.44 102 LYS A O 1
ATOM 813 N N . SER A 1 103 ? 2.717 -1.167 -19.166 1.00 79.50 103 SER A N 1
ATOM 814 C CA . SER A 1 103 ? 4.163 -1.285 -19.310 1.00 79.50 103 SER A CA 1
ATOM 815 C C . SER A 1 103 ? 4.503 -1.652 -20.753 1.00 79.50 103 SER A C 1
ATOM 817 O O . SER A 1 103 ? 3.884 -2.539 -21.347 1.00 79.50 103 SER A O 1
ATOM 819 N N . GLU A 1 104 ? 5.466 -0.936 -21.322 1.00 74.56 104 GLU A N 1
ATOM 820 C CA . GLU A 1 104 ? 6.015 -1.233 -22.637 1.00 74.56 104 GLU A CA 1
ATOM 821 C C . GLU A 1 104 ? 7.135 -2.273 -22.489 1.00 74.56 104 GLU A C 1
ATOM 823 O O . GLU A 1 104 ? 8.078 -2.083 -21.720 1.00 74.56 104 GLU A O 1
ATOM 828 N N . GLY A 1 105 ? 7.040 -3.378 -23.233 1.00 70.94 105 GLY A N 1
ATOM 829 C CA . GLY A 1 105 ? 8.055 -4.436 -23.258 1.00 70.94 105 GLY A CA 1
ATOM 830 C C . GLY A 1 105 ? 7.669 -5.716 -22.512 1.00 70.94 105 GLY A C 1
ATOM 831 O O . GLY A 1 105 ? 6.507 -5.956 -22.186 1.00 70.94 105 GLY A O 1
ATOM 832 N N . GLU A 1 106 ? 8.656 -6.587 -22.302 1.00 73.75 106 GLU A N 1
ATOM 833 C CA . GLU A 1 106 ? 8.465 -7.875 -21.633 1.00 73.75 106 GLU A CA 1
ATOM 834 C C . GLU A 1 106 ? 8.295 -7.679 -20.119 1.00 73.75 106 GLU A C 1
ATOM 836 O O . GLU A 1 106 ? 9.194 -7.190 -19.430 1.00 73.75 106 GLU A O 1
ATOM 841 N N . ILE A 1 107 ? 7.134 -8.078 -19.595 1.00 78.06 107 ILE A N 1
ATOM 842 C CA . ILE A 1 107 ? 6.864 -8.091 -18.156 1.00 78.06 107 ILE A CA 1
ATOM 843 C C . ILE A 1 107 ? 7.615 -9.276 -17.551 1.00 78.06 107 ILE A C 1
ATOM 845 O O . ILE A 1 107 ? 7.283 -10.438 -17.796 1.00 78.06 107 ILE A O 1
ATOM 849 N N . LYS A 1 108 ? 8.631 -8.984 -16.738 1.00 79.88 108 LYS A N 1
ATOM 850 C CA . LYS A 1 108 ? 9.284 -10.009 -15.924 1.00 79.88 108 LYS A CA 1
ATOM 851 C C . LYS A 1 108 ? 8.355 -10.466 -14.803 1.00 79.88 108 LYS A C 1
ATOM 853 O O . LYS A 1 108 ? 7.633 -9.665 -14.215 1.00 79.88 108 LYS A O 1
ATOM 858 N N . LYS A 1 109 ? 8.420 -11.757 -14.473 1.00 84.62 109 LYS A N 1
ATOM 859 C CA . LYS A 1 109 ? 7.798 -12.287 -13.253 1.00 84.62 109 LYS A CA 1
ATOM 860 C C . LYS A 1 109 ? 8.423 -11.604 -12.032 1.00 84.62 109 LYS A C 1
ATOM 862 O O . LYS A 1 109 ? 9.612 -11.305 -12.043 1.00 84.62 109 LYS A O 1
ATOM 867 N N . TRP A 1 110 ? 7.624 -11.366 -10.993 1.00 85.62 110 TRP A N 1
ATOM 868 C CA . TRP A 1 110 ? 8.090 -10.719 -9.758 1.00 85.62 110 TRP A CA 1
ATOM 869 C C . TRP A 1 110 ? 9.030 -11.600 -8.934 1.00 85.62 110 TRP A C 1
ATOM 871 O O . TRP A 1 110 ? 9.922 -11.084 -8.265 1.00 85.62 110 TRP A O 1
ATOM 881 N N . ILE A 1 111 ? 8.807 -12.914 -8.987 1.00 85.69 111 ILE A N 1
ATOM 882 C CA . ILE A 1 111 ? 9.666 -13.935 -8.392 1.00 85.69 111 ILE A CA 1
ATOM 883 C C . ILE A 1 111 ? 10.543 -14.473 -9.524 1.00 85.69 111 ILE A C 1
ATOM 885 O O . ILE A 1 111 ? 10.010 -15.025 -10.495 1.00 85.69 111 ILE A O 1
ATOM 889 N N . ASP A 1 112 ? 11.848 -14.250 -9.397 1.00 69.88 112 ASP A N 1
ATOM 890 C CA . ASP A 1 112 ? 12.906 -14.665 -10.331 1.00 69.88 112 ASP A CA 1
ATOM 891 C C . ASP A 1 112 ? 13.745 -15.783 -9.694 1.00 69.88 112 ASP A C 1
ATOM 893 O O . ASP A 1 112 ? 14.106 -15.635 -8.500 1.00 69.88 112 ASP A O 1
#

Foldseek 3Di:
DDDFAFDFDDLLRVLLVLLVVLLVVLVCCLVVVDDLVVVQVVALDPVNLVVCVVVVHDVLSSVLSPLSVCLVVCCVPPVVCNNVSSVVSNVSSVVCNVVRDDDPDDGDDRTD

InterPro domains:
  IPR025083 Protein of unknown function DUF3969 [PF13108] (9-112)